Protein AF-A0A5S6QN83-F1 (afdb_monomer_lite)

Sequence (116 aa):
MTGRCYIASIKARTSLFPTRLQTLRGRAETGDQRVLCRHCGHVSGSPESLSHISQTCSFTHGLIVRRHGVIAKKLAWLAEEGGFAVTVEPTLRHEDMAYKPDLIAVKDDSLARRYD

Foldseek 3Di:
DDPVVVVVVVCLVVQVDPWQCNVCPVPDDVLRLSQADPPCCVPPVHGRGSCCLQPPPPVCVVVNVVVLVVVLVVVCVVLVVVQWDKDAQDWDDDDPDTDTDRMDTHHPPVDDDDDD

Structure (mmCIF, N/CA/C/O backbone):
data_AF-A0A5S6QN83-F1
#
_entry.id   AF-A0A5S6QN83-F1
#
loop_
_atom_site.group_PDB
_atom_site.id
_atom_site.type_symbol
_atom_site.label_atom_id
_atom_site.label_alt_id
_atom_site.label_comp_id
_atom_site.label_asym_id
_atom_site.label_entity_id
_atom_site.label_seq_id
_atom_site.pdbx_PDB_ins_code
_atom_site.Cartn_x
_atom_site.Cartn_y
_atom_site.Cartn_z
_atom_site.occupancy
_atom_site.B_iso_or_equiv
_atom_site.auth_seq_id
_atom_site.auth_comp_id
_atom_site.auth_asym_id
_atom_site.auth_atom_id
_atom_site.pdbx_PDB_model_num
ATOM 1 N N . MET A 1 1 ? 18.473 0.289 13.595 1.00 72.94 1 MET A N 1
ATOM 2 C CA . MET A 1 1 ? 18.312 0.504 12.135 1.00 72.94 1 MET A CA 1
ATOM 3 C C . MET A 1 1 ? 19.699 0.526 11.512 1.00 72.94 1 MET A C 1
ATOM 5 O O . MET A 1 1 ? 20.546 1.227 12.040 1.00 72.94 1 MET A O 1
ATOM 9 N N . THR A 1 2 ? 19.971 -0.254 10.465 1.00 95.19 2 THR A N 1
ATOM 10 C CA . THR A 1 2 ? 21.305 -0.261 9.830 1.00 95.19 2 THR A CA 1
ATOM 11 C C . THR A 1 2 ? 21.462 0.911 8.856 1.00 95.19 2 THR A C 1
ATOM 13 O O . THR A 1 2 ? 20.464 1.424 8.342 1.00 95.19 2 THR A O 1
ATOM 16 N N . GLY A 1 3 ? 22.702 1.302 8.533 1.00 96.31 3 GLY A N 1
ATOM 17 C CA . GLY A 1 3 ? 22.965 2.356 7.539 1.00 96.31 3 GLY A CA 1
ATOM 18 C C . GLY A 1 3 ? 22.365 2.044 6.161 1.00 96.31 3 GLY A C 1
ATOM 19 O O . GLY A 1 3 ? 21.803 2.917 5.502 1.00 96.31 3 GLY A O 1
ATOM 20 N N . ARG A 1 4 ? 22.362 0.764 5.764 1.00 94.31 4 ARG A N 1
ATOM 21 C CA . ARG A 1 4 ? 21.694 0.297 4.539 1.00 94.31 4 ARG A CA 1
ATOM 22 C C . ARG A 1 4 ? 20.189 0.578 4.560 1.00 94.31 4 ARG A C 1
ATOM 24 O O . ARG A 1 4 ? 19.654 1.080 3.573 1.00 94.31 4 ARG A O 1
ATOM 31 N N . CYS A 1 5 ? 19.508 0.275 5.667 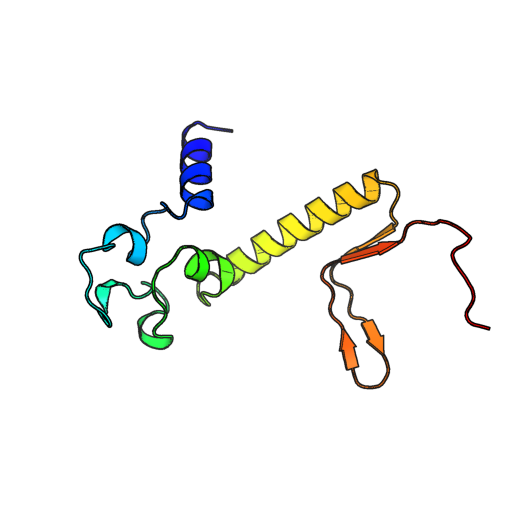1.00 94.25 5 CYS A N 1
ATOM 32 C CA . CYS A 1 5 ? 18.077 0.548 5.821 1.00 94.25 5 CYS A CA 1
ATOM 33 C C . CYS A 1 5 ? 17.777 2.052 5.811 1.00 94.25 5 CYS A C 1
ATOM 35 O O . CYS A 1 5 ? 16.779 2.464 5.221 1.00 94.25 5 CYS A O 1
ATOM 37 N N . TYR A 1 6 ? 18.647 2.868 6.410 1.00 95.56 6 TYR A N 1
ATOM 38 C CA . TYR A 1 6 ? 18.507 4.324 6.405 1.00 95.56 6 TYR A CA 1
ATOM 39 C C . TYR A 1 6 ? 18.564 4.894 4.978 1.00 95.56 6 TYR A C 1
ATOM 41 O O . TYR A 1 6 ? 17.627 5.561 4.539 1.00 95.56 6 TYR A O 1
ATOM 49 N N . ILE A 1 7 ? 19.592 4.531 4.201 1.00 96.00 7 ILE A N 1
ATOM 50 C CA . ILE A 1 7 ? 19.737 4.961 2.799 1.00 96.00 7 ILE A CA 1
ATOM 51 C C . ILE A 1 7 ? 18.559 4.471 1.946 1.00 96.00 7 ILE A C 1
ATOM 53 O O . ILE A 1 7 ? 18.012 5.231 1.145 1.00 96.00 7 ILE A O 1
ATOM 57 N N . ALA A 1 8 ? 18.143 3.212 2.113 1.00 93.94 8 ALA A N 1
ATOM 58 C CA . ALA A 1 8 ? 16.990 2.670 1.396 1.00 93.94 8 ALA A CA 1
ATOM 59 C C . ALA A 1 8 ? 15.696 3.436 1.722 1.00 93.94 8 ALA A C 1
ATOM 61 O O . ALA A 1 8 ? 14.905 3.710 0.821 1.00 93.94 8 ALA A O 1
ATOM 62 N N . SER A 1 9 ? 15.513 3.840 2.981 1.00 93.38 9 SER A N 1
ATOM 63 C CA . SER A 1 9 ? 14.356 4.629 3.414 1.00 93.38 9 SER A CA 1
ATOM 64 C C . SER A 1 9 ? 14.349 6.023 2.792 1.00 93.38 9 SER A C 1
ATOM 66 O O . SER A 1 9 ? 13.297 6.476 2.349 1.00 93.38 9 SER A O 1
ATOM 68 N N . ILE A 1 10 ? 15.508 6.687 2.701 1.00 95.69 10 ILE A N 1
ATOM 69 C CA . ILE A 1 10 ? 15.627 7.969 1.991 1.00 95.69 10 ILE A CA 1
ATOM 70 C C . ILE A 1 10 ? 15.226 7.785 0.528 1.00 95.69 10 ILE A C 1
ATOM 72 O O . ILE A 1 10 ? 14.336 8.484 0.058 1.00 95.69 10 ILE A O 1
ATOM 76 N N . LYS A 1 11 ? 15.812 6.798 -0.163 1.00 95.56 11 LYS A N 1
ATOM 77 C CA . LYS A 1 11 ? 15.498 6.508 -1.571 1.00 95.56 11 LYS A CA 1
ATOM 78 C C . LYS A 1 11 ? 14.015 6.224 -1.798 1.00 95.56 11 LYS A C 1
ATOM 80 O O . LYS A 1 11 ? 13.471 6.641 -2.813 1.00 95.56 11 LYS A O 1
ATOM 85 N N . ALA A 1 12 ? 13.362 5.522 -0.873 1.00 93.06 12 ALA A N 1
ATOM 86 C CA . ALA A 1 12 ? 11.930 5.272 -0.954 1.00 93.06 12 ALA A CA 1
ATOM 87 C C . ALA A 1 12 ? 11.117 6.571 -0.809 1.00 93.06 12 ALA A C 1
ATOM 89 O O . ALA A 1 12 ? 10.247 6.838 -1.632 1.00 93.06 12 ALA A O 1
ATOM 90 N N . ARG A 1 13 ? 11.426 7.416 0.185 1.00 94.00 13 ARG A N 1
ATOM 91 C CA . ARG A 1 13 ? 10.702 8.683 0.410 1.00 94.00 13 ARG A CA 1
ATOM 92 C C . ARG A 1 13 ? 10.872 9.679 -0.734 1.00 94.00 13 ARG A C 1
ATOM 94 O O . ARG A 1 13 ? 9.935 10.396 -1.055 1.00 94.00 13 ARG A O 1
ATOM 101 N N . THR A 1 14 ? 12.046 9.717 -1.355 1.00 94.88 14 THR A N 1
ATOM 102 C CA . THR A 1 14 ? 12.359 10.656 -2.441 1.00 94.88 14 THR A CA 1
ATOM 103 C C . THR A 1 14 ? 12.127 10.074 -3.837 1.00 94.88 14 THR A C 1
ATOM 105 O O . THR A 1 14 ? 12.491 10.700 -4.826 1.00 94.88 14 THR A O 1
ATOM 108 N N . SER A 1 15 ? 11.526 8.880 -3.947 1.00 92.69 15 SER A N 1
ATOM 109 C CA . SER A 1 15 ? 11.337 8.161 -5.220 1.00 92.69 15 SER A CA 1
ATOM 110 C C . SER A 1 15 ? 12.636 7.937 -6.018 1.00 92.69 15 SER A C 1
ATOM 112 O O . SER A 1 15 ? 12.617 7.789 -7.235 1.00 92.69 15 SER A O 1
ATOM 114 N N . LEU A 1 16 ? 13.775 7.853 -5.325 1.00 94.31 16 LEU A N 1
ATOM 115 C CA . LEU A 1 16 ? 15.103 7.587 -5.892 1.00 94.31 16 LEU A CA 1
ATOM 116 C C . LEU A 1 16 ? 15.483 6.101 -5.850 1.00 94.31 16 LEU A C 1
ATOM 118 O O . LEU A 1 16 ? 16.639 5.735 -6.085 1.00 94.31 16 LEU A O 1
ATOM 122 N N . PHE A 1 17 ? 14.541 5.222 -5.510 1.00 94.38 17 PHE A N 1
ATOM 123 C CA . PHE A 1 17 ? 14.769 3.788 -5.633 1.00 94.38 17 PHE A CA 1
ATOM 124 C C . PHE A 1 17 ? 15.023 3.450 -7.116 1.00 94.38 17 PHE A C 1
ATOM 126 O O . PHE A 1 17 ? 14.312 3.986 -7.969 1.00 94.38 17 PHE A O 1
ATOM 133 N N . PRO A 1 18 ? 16.019 2.602 -7.448 1.00 94.44 18 PRO A N 1
ATOM 134 C CA . PRO A 1 18 ? 16.456 2.349 -8.827 1.00 94.44 18 PRO A CA 1
ATOM 135 C C . PRO A 1 18 ? 15.462 1.475 -9.614 1.00 94.44 18 PRO A C 1
ATOM 137 O O . PRO A 1 18 ? 15.754 0.352 -10.017 1.00 94.44 18 PRO A O 1
ATOM 140 N N . THR A 1 19 ? 14.260 2.002 -9.802 1.00 95.94 19 THR A N 1
ATOM 141 C CA . THR A 1 19 ? 13.216 1.494 -10.695 1.00 95.94 19 THR A CA 1
ATOM 142 C C . THR A 1 19 ? 13.550 1.858 -12.141 1.00 95.94 19 THR A C 1
ATOM 144 O O . THR A 1 19 ? 14.269 2.838 -12.354 1.00 95.94 19 THR A O 1
ATOM 147 N N . ARG A 1 20 ? 13.040 1.124 -13.143 1.00 96.25 20 ARG A N 1
ATOM 148 C CA . ARG A 1 20 ? 13.322 1.446 -14.559 1.00 96.25 20 ARG A CA 1
ATOM 149 C C . ARG A 1 20 ? 12.961 2.885 -14.910 1.00 96.25 20 ARG A C 1
ATOM 151 O O . ARG A 1 20 ? 13.772 3.552 -15.549 1.00 96.25 20 ARG A O 1
ATOM 158 N N . LEU A 1 21 ? 11.814 3.382 -14.433 1.00 94.69 21 LEU A N 1
ATOM 159 C CA . LEU A 1 21 ? 11.400 4.767 -14.665 1.00 94.69 21 LEU A CA 1
ATOM 160 C C . LEU A 1 21 ? 12.425 5.767 -14.107 1.00 94.69 21 LEU A C 1
ATOM 162 O O . LEU A 1 21 ? 12.765 6.741 -14.772 1.00 94.69 21 LEU A O 1
ATOM 166 N N . GLN A 1 22 ? 12.966 5.503 -12.914 1.00 95.25 22 GLN A N 1
ATOM 167 C CA . GLN A 1 22 ? 13.972 6.368 -12.298 1.00 95.25 22 GLN A CA 1
ATOM 168 C C . GLN A 1 22 ? 15.337 6.270 -12.993 1.00 95.25 22 GLN A C 1
ATOM 170 O O . GLN A 1 22 ? 15.995 7.286 -13.204 1.00 95.25 22 GLN A O 1
ATOM 175 N N . THR A 1 23 ? 15.781 5.068 -13.365 1.00 95.50 23 THR A N 1
ATOM 176 C CA . THR A 1 23 ? 17.087 4.865 -14.018 1.00 95.50 23 THR A CA 1
ATOM 177 C C . THR A 1 23 ? 17.127 5.370 -15.458 1.00 95.50 23 THR A C 1
ATOM 179 O O . THR A 1 23 ? 18.195 5.723 -15.952 1.00 95.50 23 THR A O 1
ATOM 182 N N . LEU A 1 24 ? 15.975 5.408 -16.132 1.00 95.19 24 LEU A N 1
ATOM 183 C CA . LEU A 1 24 ? 15.828 5.892 -17.507 1.00 95.19 24 LEU A CA 1
ATOM 184 C C . LEU A 1 24 ? 15.299 7.329 -17.570 1.00 95.19 24 LEU A C 1
ATOM 186 O O . LEU A 1 24 ? 14.982 7.826 -18.651 1.00 95.19 24 LEU A O 1
ATOM 190 N N . ARG A 1 25 ? 15.209 8.016 -16.428 1.00 91.94 25 ARG A N 1
ATOM 191 C CA . ARG A 1 25 ? 14.751 9.402 -16.361 1.00 91.94 25 ARG A CA 1
ATOM 192 C C . ARG A 1 25 ? 15.607 10.286 -17.272 1.00 91.94 25 ARG A C 1
ATOM 194 O O . ARG A 1 25 ? 16.830 10.295 -17.156 1.00 91.94 25 ARG A O 1
ATOM 201 N N . GLY A 1 26 ? 14.955 11.007 -18.184 1.00 93.50 26 GLY A N 1
ATOM 202 C CA . GLY A 1 26 ? 15.621 11.855 -19.180 1.00 93.50 26 GLY A CA 1
ATOM 203 C C . GLY A 1 26 ? 16.327 11.097 -20.313 1.00 93.50 26 GLY A C 1
ATOM 204 O O . GLY A 1 26 ? 17.028 11.722 -21.097 1.00 93.50 26 GLY A O 1
ATOM 205 N N . ARG A 1 27 ? 16.175 9.767 -20.393 1.00 94.06 27 ARG A N 1
ATOM 206 C CA . ARG A 1 27 ? 16.743 8.911 -21.453 1.00 94.06 27 ARG A CA 1
ATOM 207 C C . ARG A 1 27 ? 15.689 8.102 -22.209 1.00 94.06 27 ARG A C 1
ATOM 209 O O . ARG A 1 27 ? 15.952 7.674 -23.326 1.00 94.06 27 ARG A O 1
ATOM 216 N N . ALA A 1 28 ? 14.551 7.831 -21.576 1.00 92.81 28 ALA A N 1
ATOM 217 C CA . ALA A 1 28 ? 13.415 7.173 -22.204 1.00 92.81 28 ALA A CA 1
ATOM 218 C C . ALA A 1 28 ? 12.527 8.189 -22.925 1.00 92.81 28 ALA A C 1
ATOM 220 O O . ALA A 1 28 ? 12.226 9.255 -22.383 1.00 92.81 28 ALA A O 1
ATOM 221 N N . GLU A 1 29 ? 12.081 7.817 -24.119 1.00 91.69 29 GLU A N 1
ATOM 222 C CA . GLU A 1 29 ? 11.058 8.540 -24.867 1.00 91.69 29 GLU A CA 1
ATOM 223 C C . GLU A 1 29 ? 9.653 8.167 -24.369 1.00 91.69 29 GLU A C 1
ATOM 225 O O . GLU A 1 29 ? 9.448 7.184 -23.646 1.00 91.69 29 GLU A O 1
ATOM 230 N N . THR A 1 30 ? 8.653 8.957 -24.753 1.00 85.38 30 THR A N 1
ATOM 231 C CA . THR A 1 30 ? 7.253 8.634 -24.472 1.00 85.38 30 THR A CA 1
ATOM 232 C C . THR A 1 30 ? 6.880 7.303 -25.129 1.00 85.38 30 THR A C 1
ATOM 234 O O . THR A 1 30 ? 7.078 7.116 -26.323 1.00 85.38 30 THR A O 1
ATOM 237 N N . GLY A 1 31 ? 6.328 6.371 -24.348 1.00 85.25 31 GLY A N 1
ATOM 238 C CA . GLY A 1 31 ? 5.955 5.038 -24.838 1.00 85.25 31 GLY A CA 1
ATOM 239 C C . GLY A 1 31 ? 7.096 4.013 -24.865 1.00 85.25 31 GLY A C 1
ATOM 240 O O . GLY A 1 31 ? 6.875 2.875 -25.284 1.00 85.25 31 GLY A O 1
ATOM 241 N N . ASP A 1 32 ? 8.293 4.370 -24.384 1.00 94.12 32 ASP A N 1
ATOM 242 C CA . ASP A 1 32 ? 9.433 3.456 -24.314 1.00 94.12 32 ASP A CA 1
ATOM 243 C C . ASP A 1 32 ? 9.134 2.237 -23.427 1.00 94.12 32 ASP A C 1
ATOM 245 O O . ASP A 1 32 ? 8.988 2.320 -22.206 1.00 94.12 32 ASP A O 1
ATOM 249 N N . GLN A 1 33 ? 9.109 1.058 -24.042 1.00 94.81 33 GLN A N 1
ATOM 250 C CA . GLN A 1 33 ? 8.790 -0.198 -23.368 1.00 94.81 33 GLN A CA 1
ATOM 251 C C . GLN A 1 33 ? 9.807 -0.562 -22.271 1.00 94.81 33 GLN A C 1
ATOM 253 O O . GLN A 1 33 ? 9.492 -1.314 -21.346 1.00 94.81 33 GLN A O 1
ATOM 258 N N . ARG A 1 34 ? 11.025 -0.004 -22.311 1.00 95.06 34 ARG A N 1
ATOM 259 C CA . ARG A 1 34 ? 12.056 -0.229 -21.287 1.00 95.06 34 ARG A CA 1
ATOM 260 C C . ARG A 1 34 ? 11.677 0.359 -19.932 1.00 95.06 34 ARG A C 1
ATOM 262 O O . ARG A 1 34 ? 12.235 -0.082 -18.928 1.00 95.06 34 ARG A O 1
ATOM 269 N N . VAL A 1 35 ? 10.741 1.314 -19.872 1.00 96.38 35 VAL A N 1
ATOM 270 C CA . VAL A 1 35 ? 10.254 1.853 -18.592 1.00 96.38 35 VAL A CA 1
ATOM 271 C C . VAL A 1 35 ? 9.212 0.961 -17.928 1.00 96.38 35 VAL A C 1
ATOM 273 O O . VAL A 1 35 ? 8.907 1.185 -16.761 1.00 96.38 35 VAL A O 1
ATOM 276 N N . LEU A 1 36 ? 8.678 -0.048 -18.621 1.00 97.12 36 LEU A N 1
ATOM 277 C CA . LEU A 1 36 ? 7.603 -0.896 -18.111 1.00 97.12 36 LEU A CA 1
ATOM 278 C C . LEU A 1 36 ? 8.039 -1.785 -16.944 1.00 97.12 36 LEU A C 1
ATOM 280 O O . LEU A 1 36 ? 9.197 -2.212 -16.849 1.00 97.12 36 LEU A O 1
ATOM 284 N N . CYS A 1 37 ? 7.079 -2.086 -16.065 1.00 97.00 37 CYS A N 1
ATOM 285 C CA . CYS A 1 37 ? 7.248 -3.004 -14.945 1.00 97.00 37 CYS A CA 1
ATOM 2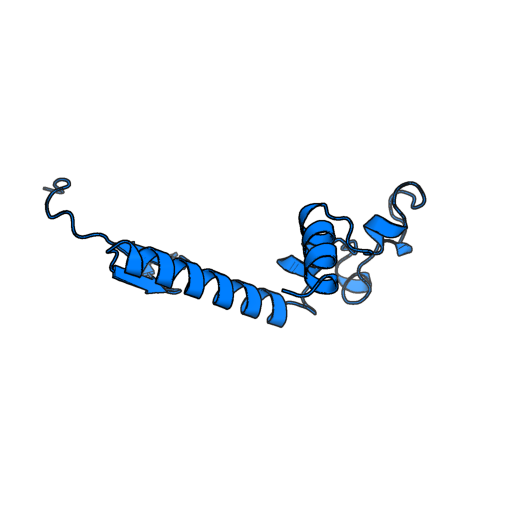86 C C . CYS A 1 37 ? 7.772 -4.359 -15.421 1.00 97.00 37 CYS A C 1
ATOM 288 O O . CYS A 1 37 ? 7.173 -4.984 -16.294 1.00 97.00 37 CYS A O 1
ATOM 290 N N . ARG A 1 38 ? 8.857 -4.849 -14.806 1.00 95.31 38 ARG A N 1
ATOM 291 C CA . ARG A 1 38 ? 9.460 -6.152 -15.146 1.00 95.31 38 ARG A CA 1
ATOM 292 C C . ARG A 1 38 ? 8.500 -7.331 -15.036 1.00 95.31 38 ARG A C 1
ATOM 294 O O . ARG A 1 38 ? 8.716 -8.332 -15.702 1.00 95.31 38 ARG A O 1
ATOM 301 N N . HIS A 1 39 ? 7.497 -7.228 -14.167 1.00 94.94 39 HIS A N 1
ATOM 302 C CA . HIS A 1 39 ? 6.594 -8.335 -13.870 1.00 94.94 39 HIS A CA 1
ATOM 303 C C . HIS A 1 39 ? 5.271 -8.219 -14.622 1.00 94.94 39 HIS A C 1
ATOM 305 O O . HIS A 1 39 ? 4.922 -9.110 -15.386 1.00 94.94 39 HIS A O 1
ATOM 311 N N . CYS A 1 40 ? 4.542 -7.113 -14.442 1.00 96.06 40 CYS A N 1
ATOM 312 C CA . CYS A 1 40 ? 3.225 -6.958 -15.064 1.00 96.06 40 CYS A CA 1
ATOM 313 C C . CYS A 1 40 ? 3.221 -6.083 -16.317 1.00 96.06 40 CYS A C 1
ATOM 315 O O . CYS A 1 40 ? 2.195 -6.032 -16.982 1.00 96.06 40 CYS A O 1
ATOM 317 N N . GLY A 1 41 ? 4.318 -5.394 -16.645 1.00 95.94 41 GLY A N 1
ATOM 318 C CA . GLY A 1 41 ? 4.319 -4.312 -17.633 1.00 95.94 41 GLY A CA 1
ATOM 319 C C . GLY A 1 41 ? 3.862 -4.742 -19.025 1.00 95.94 41 GLY A C 1
ATOM 320 O O . GLY A 1 41 ? 3.161 -3.986 -19.685 1.00 95.94 41 GLY A O 1
ATOM 321 N N . HIS A 1 42 ? 4.168 -5.976 -19.431 1.00 92.56 42 HIS A N 1
ATOM 322 C CA . HIS A 1 42 ? 3.708 -6.541 -20.705 1.00 92.56 42 HIS A CA 1
ATOM 323 C C . HIS A 1 42 ? 2.187 -6.739 -20.789 1.00 92.56 42 HIS A C 1
ATOM 325 O O . HIS A 1 42 ? 1.645 -6.773 -21.886 1.00 92.56 42 HIS A O 1
ATOM 331 N N . VAL A 1 43 ? 1.506 -6.871 -19.648 1.00 93.81 43 VAL A N 1
ATOM 332 C CA . VAL A 1 43 ? 0.052 -7.083 -19.570 1.00 93.81 43 VAL A CA 1
ATOM 333 C C . VAL A 1 43 ? -0.672 -5.791 -19.193 1.00 93.81 43 VAL A C 1
ATOM 335 O O . VAL A 1 43 ? -1.709 -5.471 -19.756 1.00 93.81 43 VAL A O 1
ATOM 338 N N . SER A 1 44 ? -0.134 -5.040 -18.231 1.00 94.06 44 SER A N 1
ATOM 339 C CA . SER A 1 44 ? -0.785 -3.860 -17.655 1.00 94.06 44 SER A CA 1
ATOM 340 C C . SER A 1 44 ? -0.419 -2.545 -18.338 1.00 94.06 44 SER A C 1
ATOM 342 O O . SER A 1 44 ? -1.018 -1.520 -18.021 1.00 94.06 44 SER A O 1
ATOM 344 N N . GLY A 1 45 ? 0.634 -2.523 -19.163 1.00 94.69 45 GLY A N 1
ATOM 345 C CA . GLY A 1 45 ? 1.223 -1.288 -19.689 1.00 94.69 45 GLY A CA 1
ATOM 346 C C . GLY A 1 45 ? 1.793 -0.355 -18.611 1.00 94.69 45 GLY A C 1
ATOM 347 O O . GLY A 1 45 ? 2.163 0.779 -18.906 1.00 94.69 45 GLY A O 1
ATOM 348 N N . SER A 1 46 ? 1.866 -0.794 -17.349 1.00 96.00 46 SER A N 1
ATOM 349 C CA . SER A 1 46 ? 2.276 0.069 -16.241 1.00 96.00 46 SER A CA 1
ATOM 350 C C . SER A 1 46 ? 3.797 0.271 -16.209 1.00 96.00 46 SER A C 1
ATOM 352 O O . SER A 1 46 ? 4.548 -0.712 -16.294 1.00 96.00 46 SER A O 1
ATOM 354 N N . PRO A 1 47 ? 4.288 1.511 -16.016 1.00 95.81 47 PRO A N 1
ATOM 355 C CA . PRO A 1 47 ? 5.707 1.772 -15.819 1.00 95.81 47 PRO A CA 1
ATOM 356 C C . PRO A 1 47 ? 6.206 1.180 -14.493 1.00 95.81 47 PRO A C 1
ATOM 358 O O . PRO A 1 47 ? 5.494 1.137 -13.489 1.00 95.81 47 PRO A O 1
ATOM 361 N N . GLU A 1 48 ? 7.468 0.760 -14.460 1.00 96.94 48 GLU A N 1
ATOM 362 C CA . GLU A 1 48 ? 8.164 0.396 -13.232 1.00 96.94 48 GLU A CA 1
ATOM 363 C C . GLU A 1 48 ? 8.488 1.666 -12.445 1.00 96.94 48 GLU A C 1
ATOM 365 O O . GLU A 1 48 ? 9.573 2.236 -12.564 1.00 96.94 48 GLU A O 1
ATOM 370 N N . SER A 1 49 ? 7.533 2.119 -11.644 1.00 96.06 49 SER A N 1
ATOM 371 C CA . SER A 1 49 ? 7.7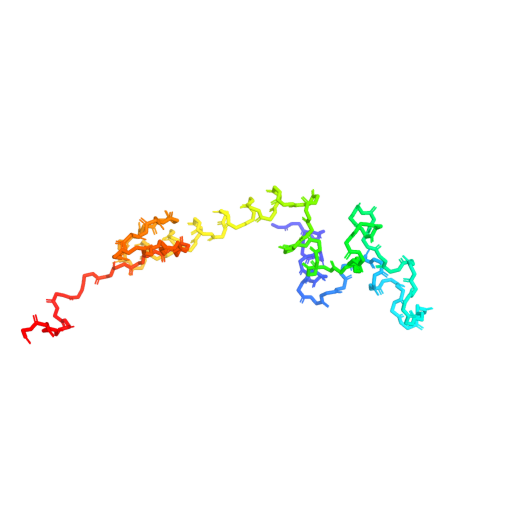17 3.181 -10.662 1.00 96.06 49 SER A CA 1
ATOM 372 C C . SER A 1 49 ? 7.627 2.620 -9.244 1.00 96.06 49 SER A C 1
ATOM 374 O O . SER A 1 49 ? 7.096 1.530 -9.007 1.00 96.06 49 SER A O 1
ATOM 376 N N . LEU A 1 50 ? 8.125 3.383 -8.267 1.00 95.50 50 LEU A N 1
ATOM 377 C CA . LEU A 1 50 ? 7.997 3.000 -6.862 1.00 95.50 50 LEU A CA 1
ATOM 378 C C . LEU A 1 50 ? 6.524 2.954 -6.424 1.00 95.50 50 LEU A C 1
ATOM 380 O O . LEU A 1 50 ? 6.145 2.055 -5.674 1.00 95.50 50 LEU A O 1
ATOM 384 N N . SER A 1 51 ? 5.689 3.882 -6.905 1.00 95.12 51 SER A N 1
ATOM 385 C CA . SER A 1 51 ? 4.248 3.872 -6.630 1.00 95.12 51 SER A CA 1
ATOM 386 C C . SER A 1 51 ? 3.597 2.613 -7.191 1.00 95.12 51 SER A C 1
ATOM 388 O O . SER A 1 51 ? 2.931 1.903 -6.449 1.00 95.12 51 SER A O 1
ATOM 390 N N . HIS A 1 52 ? 3.883 2.255 -8.441 1.00 96.44 52 HIS A N 1
ATOM 391 C CA . HIS A 1 52 ? 3.353 1.043 -9.050 1.00 96.44 52 HIS A CA 1
ATOM 392 C C . HIS A 1 52 ? 3.754 -0.219 -8.270 1.00 96.44 52 HIS A C 1
ATOM 394 O O . HIS A 1 52 ? 2.890 -0.961 -7.802 1.00 96.44 52 HIS A O 1
ATOM 400 N N . ILE A 1 53 ? 5.059 -0.437 -8.059 1.00 95.50 53 ILE A N 1
ATOM 401 C CA . ILE A 1 53 ? 5.570 -1.632 -7.364 1.00 95.50 53 ILE A CA 1
ATOM 402 C C . ILE A 1 53 ? 5.012 -1.732 -5.942 1.00 95.50 53 ILE A C 1
ATOM 404 O O . ILE A 1 53 ? 4.762 -2.829 -5.448 1.00 95.50 53 ILE A O 1
ATOM 408 N N . SER A 1 54 ? 4.846 -0.601 -5.260 1.00 93.94 54 SER A N 1
ATOM 409 C CA . SER A 1 54 ? 4.476 -0.590 -3.849 1.00 93.94 54 SER A CA 1
ATOM 410 C C . SER A 1 54 ? 2.985 -0.377 -3.592 1.00 93.94 54 SER A C 1
ATOM 412 O O . SER A 1 54 ? 2.597 -0.416 -2.430 1.00 93.94 54 SER A O 1
ATOM 414 N N . GLN A 1 55 ? 2.147 -0.133 -4.600 1.00 92.94 55 GLN A N 1
ATOM 415 C CA . GLN A 1 55 ? 0.720 0.155 -4.389 1.00 92.94 55 GLN A CA 1
ATOM 416 C C . GLN A 1 55 ? -0.214 -0.659 -5.282 1.00 92.94 55 GLN A C 1
ATOM 418 O O . GLN A 1 55 ? -1.279 -1.035 -4.808 1.00 92.94 55 GLN A O 1
ATOM 423 N N . THR A 1 56 ? 0.151 -0.939 -6.538 1.00 95.50 56 THR A N 1
ATOM 424 C CA . THR A 1 56 ? -0.816 -1.461 -7.526 1.00 95.50 56 THR A CA 1
ATOM 425 C C . THR A 1 56 ? -0.345 -2.675 -8.319 1.00 95.50 56 THR A C 1
ATOM 427 O O . THR A 1 56 ? -1.153 -3.313 -8.990 1.00 95.50 56 THR A O 1
ATOM 430 N N . CYS A 1 57 ? 0.940 -3.030 -8.271 1.00 96.75 57 CYS A N 1
ATOM 431 C CA . CYS A 1 57 ? 1.444 -4.182 -9.010 1.00 96.75 57 CYS A CA 1
ATOM 432 C C . CYS A 1 57 ? 0.847 -5.491 -8.472 1.00 96.75 57 CYS A C 1
ATOM 434 O O . CYS A 1 57 ? 1.038 -5.857 -7.311 1.00 96.75 57 CYS A O 1
ATOM 436 N N . SER A 1 58 ? 0.174 -6.239 -9.347 1.00 94.25 58 SER A N 1
ATOM 437 C CA . SER A 1 58 ? -0.458 -7.522 -9.013 1.00 94.25 58 SER A CA 1
ATOM 438 C C . SER A 1 58 ? 0.542 -8.556 -8.487 1.00 94.25 58 SER A C 1
ATOM 440 O O . SER A 1 58 ? 0.233 -9.312 -7.571 1.00 94.25 58 SER A O 1
ATOM 442 N N . PHE A 1 59 ? 1.777 -8.543 -8.993 1.00 95.81 59 PHE A N 1
ATOM 443 C CA . PHE A 1 59 ? 2.833 -9.471 -8.574 1.00 95.81 59 PHE A CA 1
ATOM 444 C C . PHE A 1 59 ? 3.401 -9.161 -7.185 1.00 95.81 59 PHE A C 1
ATOM 446 O O . PHE A 1 59 ? 3.979 -10.039 -6.550 1.00 95.81 59 PHE A O 1
ATOM 453 N N . THR A 1 60 ? 3.237 -7.933 -6.687 1.00 95.31 60 THR A N 1
ATOM 454 C CA . THR A 1 60 ? 3.628 -7.553 -5.322 1.00 95.31 60 THR A CA 1
ATOM 455 C C . THR A 1 60 ? 2.423 -7.3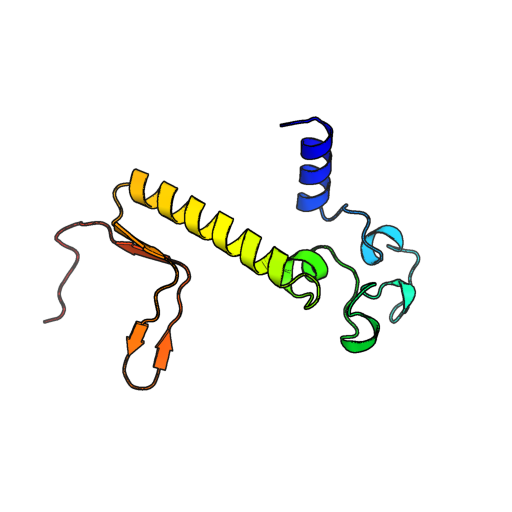82 -4.402 1.00 95.31 60 THR A C 1
ATOM 457 O O . THR A 1 60 ? 2.597 -6.956 -3.260 1.00 95.31 60 THR A O 1
ATOM 460 N N . HIS A 1 61 ? 1.219 -7.770 -4.836 1.00 95.31 61 HIS A N 1
ATOM 461 C CA . HIS A 1 61 ? -0.018 -7.615 -4.069 1.00 95.31 61 HIS A CA 1
ATOM 462 C C . HIS A 1 61 ? 0.092 -8.183 -2.647 1.00 95.31 61 HIS A C 1
ATOM 464 O O . HIS A 1 61 ? -0.246 -7.503 -1.683 1.00 95.31 61 HIS A O 1
ATOM 470 N N . GLY A 1 62 ? 0.674 -9.376 -2.479 1.00 96.69 62 GLY A N 1
ATOM 471 C CA . GLY A 1 62 ? 0.893 -9.952 -1.146 1.00 96.69 62 GLY A CA 1
ATOM 472 C C . GLY A 1 62 ? 1.774 -9.083 -0.234 1.00 96.69 62 GLY A C 1
ATOM 473 O O . GLY A 1 62 ? 1.520 -8.982 0.965 1.00 96.69 62 GLY A O 1
ATOM 474 N N . LEU A 1 63 ? 2.781 -8.395 -0.786 1.00 95.62 63 LEU A N 1
ATOM 475 C CA . LEU A 1 63 ? 3.619 -7.451 -0.037 1.00 95.62 63 LEU A CA 1
ATOM 476 C C . LEU A 1 63 ? 2.874 -6.149 0.276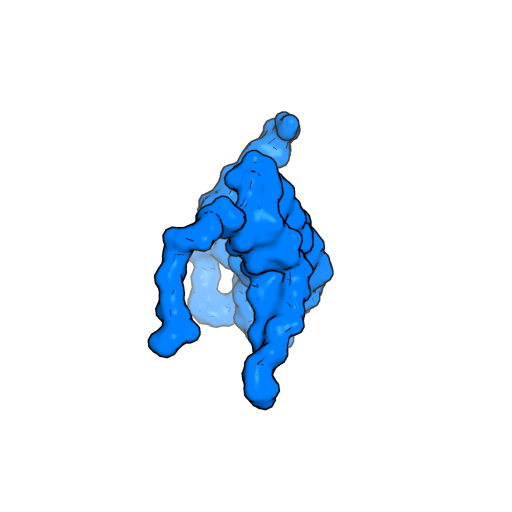 1.00 95.62 63 LEU A C 1
ATOM 478 O O . LEU A 1 63 ? 3.073 -5.579 1.349 1.00 95.62 63 LEU A O 1
ATOM 482 N N . ILE A 1 64 ? 2.013 -5.695 -0.637 1.00 95.75 64 ILE A N 1
ATOM 483 C CA . ILE A 1 64 ? 1.149 -4.525 -0.448 1.00 95.75 64 ILE A CA 1
ATOM 484 C C . ILE A 1 64 ? 0.187 -4.782 0.717 1.00 95.75 64 ILE A C 1
ATOM 486 O O . ILE A 1 64 ? 0.166 -3.990 1.659 1.00 95.75 64 ILE A O 1
ATOM 490 N N . VAL A 1 65 ? -0.506 -5.926 0.712 1.00 95.38 65 VAL A N 1
ATOM 491 C CA . VAL A 1 65 ? -1.398 -6.366 1.799 1.00 95.38 65 VAL A CA 1
ATOM 492 C C . VAL A 1 65 ? -0.630 -6.513 3.111 1.00 95.38 65 VAL A C 1
ATOM 494 O O . VAL A 1 65 ? -1.062 -6.018 4.147 1.00 95.38 65 VAL A O 1
ATOM 497 N N . ARG A 1 66 ? 0.565 -7.118 3.086 1.00 95.81 66 ARG A N 1
ATOM 498 C CA . ARG A 1 66 ? 1.395 -7.243 4.293 1.00 95.81 66 ARG A CA 1
ATOM 499 C C . ARG A 1 66 ? 1.774 -5.881 4.874 1.00 95.81 66 ARG A C 1
ATOM 501 O O . ARG A 1 66 ? 1.708 -5.701 6.087 1.00 95.81 66 ARG A O 1
ATOM 508 N N . ARG A 1 67 ? 2.178 -4.926 4.029 1.00 95.06 67 ARG A N 1
ATOM 509 C CA . ARG A 1 67 ? 2.493 -3.558 4.465 1.00 95.06 67 ARG A CA 1
ATOM 510 C C . ARG A 1 67 ? 1.254 -2.878 5.039 1.00 95.06 67 ARG A C 1
ATOM 512 O O . ARG A 1 67 ? 1.364 -2.267 6.096 1.00 95.06 67 ARG A O 1
ATOM 519 N N . HIS A 1 68 ? 0.116 -2.994 4.357 1.00 94.75 68 HIS A N 1
ATOM 520 C CA . HIS A 1 68 ? -1.167 -2.479 4.824 1.00 94.75 68 HIS A CA 1
ATOM 521 C C . HIS A 1 68 ? -1.482 -3.000 6.231 1.00 94.75 68 HIS A C 1
ATOM 523 O O . HIS A 1 68 ? -1.582 -2.197 7.152 1.00 94.75 68 HIS A O 1
ATOM 529 N N . GLY A 1 69 ? -1.474 -4.321 6.436 1.00 95.06 69 GLY A N 1
ATOM 530 C CA . GLY A 1 69 ? -1.762 -4.918 7.742 1.00 95.06 69 GLY A CA 1
ATOM 531 C C . GLY A 1 69 ? -0.777 -4.504 8.843 1.00 95.06 69 GLY A C 1
ATOM 532 O O . GLY A 1 69 ? -1.175 -4.325 9.991 1.00 95.06 69 GLY A O 1
ATOM 533 N N . VAL A 1 70 ? 0.510 -4.302 8.525 1.00 95.69 70 VAL A N 1
ATOM 534 C CA . VAL A 1 70 ? 1.491 -3.771 9.495 1.00 95.69 70 VAL A CA 1
ATOM 535 C C . VAL A 1 70 ? 1.170 -2.326 9.883 1.00 95.69 70 VAL A C 1
ATOM 537 O O . VAL A 1 70 ? 1.247 -1.983 11.063 1.00 95.69 70 VAL A O 1
ATOM 540 N N . ILE A 1 71 ? 0.815 -1.479 8.914 1.00 95.00 71 ILE A N 1
ATOM 541 C CA . ILE A 1 71 ? 0.462 -0.076 9.163 1.00 95.00 71 ILE A CA 1
ATOM 542 C C . ILE A 1 71 ? -0.852 0.011 9.944 1.00 95.00 71 ILE A C 1
ATOM 544 O O . ILE A 1 71 ? -0.880 0.691 10.966 1.00 95.00 71 ILE A O 1
ATOM 548 N N . ALA A 1 72 ? -1.893 -0.711 9.523 1.00 96.12 72 ALA A N 1
ATOM 549 C CA . ALA A 1 72 ? -3.193 -0.741 10.190 1.00 96.12 72 ALA A CA 1
ATOM 550 C C . ALA A 1 72 ? -3.053 -1.157 11.661 1.00 96.12 72 ALA A C 1
ATOM 552 O O . ALA A 1 72 ? -3.498 -0.433 12.548 1.00 96.12 72 ALA A O 1
ATOM 553 N N . LYS A 1 73 ? -2.314 -2.240 11.945 1.00 96.25 73 LYS A N 1
ATOM 554 C CA . LYS A 1 73 ? -2.021 -2.675 13.323 1.00 96.25 73 LYS A CA 1
ATOM 555 C C . LYS A 1 73 ? -1.245 -1.636 14.126 1.00 96.25 73 LYS A C 1
ATOM 557 O O . LYS A 1 73 ? -1.519 -1.445 15.306 1.00 96.25 73 LYS A O 1
ATOM 562 N N . LYS A 1 74 ? -0.265 -0.961 13.513 1.00 97.44 74 LYS A N 1
ATOM 563 C CA . LYS A 1 74 ? 0.516 0.070 14.209 1.00 97.44 74 LYS A CA 1
ATOM 564 C C . LYS A 1 74 ? -0.338 1.288 14.557 1.00 97.44 74 LYS A C 1
ATOM 566 O O . LYS A 1 74 ? -0.171 1.837 15.641 1.00 97.44 74 LYS A O 1
ATOM 571 N N . LEU A 1 75 ? -1.212 1.707 13.644 1.00 97.81 75 LEU A N 1
ATOM 572 C CA . LEU A 1 75 ? -2.144 2.809 13.864 1.00 97.81 75 LEU A CA 1
ATOM 573 C C . LEU A 1 75 ? -3.196 2.449 14.915 1.00 97.81 75 LEU A C 1
ATOM 575 O O . LEU A 1 75 ? -3.449 3.269 15.789 1.00 97.81 75 LEU A O 1
ATOM 579 N N . ALA A 1 76 ? -3.734 1.226 14.880 1.00 97.56 76 ALA A N 1
ATOM 580 C CA . ALA A 1 76 ? -4.650 0.726 15.901 1.00 97.56 76 ALA A CA 1
ATOM 581 C C . ALA A 1 76 ? -4.010 0.773 17.293 1.00 97.56 76 ALA A C 1
ATOM 583 O O . ALA A 1 76 ? -4.548 1.419 18.181 1.00 97.56 76 ALA A O 1
ATOM 584 N N . TRP A 1 77 ? -2.800 0.222 17.435 1.00 97.81 77 TRP A N 1
ATOM 585 C CA . TRP A 1 77 ? -2.055 0.263 18.696 1.00 97.81 77 TRP A CA 1
ATOM 586 C C . TRP A 1 77 ? -1.809 1.697 19.193 1.00 97.81 77 TRP A C 1
ATOM 588 O O . TRP A 1 77 ? -1.999 1.991 20.366 1.00 97.81 77 TRP A O 1
ATOM 598 N N . LEU A 1 78 ? -1.413 2.620 18.305 1.00 97.62 78 LEU A N 1
ATOM 599 C CA . LEU A 1 78 ? -1.219 4.030 18.677 1.00 97.62 78 LEU A CA 1
ATOM 600 C C . LEU A 1 78 ? -2.521 4.704 19.135 1.00 97.62 78 LEU A C 1
ATOM 602 O O . LEU A 1 78 ? -2.485 5.561 20.014 1.00 97.62 78 LEU A O 1
ATOM 606 N N . ALA A 1 79 ? -3.652 4.356 18.522 1.00 96.25 79 ALA A N 1
ATOM 607 C CA . ALA A 1 79 ? -4.955 4.886 18.900 1.00 96.25 79 ALA A CA 1
ATOM 608 C C . ALA A 1 79 ? -5.444 4.290 20.231 1.00 96.25 79 ALA A C 1
ATOM 610 O O . ALA A 1 79 ? -5.942 5.035 21.071 1.00 96.25 79 ALA A O 1
ATOM 611 N N . GLU A 1 80 ? -5.224 2.999 20.476 1.00 96.12 80 GLU A N 1
ATOM 612 C CA . GLU A 1 80 ? -5.510 2.349 21.763 1.00 96.12 80 GLU A CA 1
ATOM 613 C C . GLU A 1 80 ? -4.717 2.989 22.911 1.00 96.12 80 GLU A C 1
ATOM 615 O O . GLU A 1 80 ? -5.303 3.378 23.920 1.00 96.12 80 GLU A O 1
ATOM 620 N N . GLU A 1 81 ? -3.415 3.232 22.721 1.00 97.06 81 GLU A N 1
ATOM 621 C CA . GLU A 1 81 ? -2.583 3.993 23.672 1.00 97.06 81 GLU A CA 1
ATOM 622 C C . GLU A 1 81 ? -3.101 5.431 23.887 1.00 97.06 81 GLU A C 1
ATOM 624 O O . GLU A 1 81 ? -2.904 6.028 24.944 1.00 97.06 81 GLU A O 1
ATOM 629 N N . GLY A 1 82 ? -3.795 5.997 22.894 1.00 94.38 82 GLY A N 1
ATOM 630 C CA . GLY A 1 82 ? -4.468 7.297 22.968 1.00 94.38 82 GLY A CA 1
ATOM 631 C C . GLY A 1 82 ? -5.839 7.282 23.665 1.00 94.38 82 GLY A C 1
ATOM 632 O O . GLY A 1 82 ? -6.511 8.325 23.711 1.00 94.38 82 GLY A O 1
ATOM 633 N N . GLY A 1 83 ? -6.263 6.125 24.184 1.00 94.38 83 GLY A N 1
ATOM 634 C CA . GLY A 1 83 ? -7.536 5.920 24.875 1.00 94.38 83 GLY A CA 1
ATOM 635 C C . GLY A 1 83 ? -8.732 5.693 23.949 1.00 94.38 83 GLY A C 1
ATOM 636 O O . GLY A 1 83 ? -9.859 5.974 24.349 1.00 94.38 83 GLY A O 1
ATOM 637 N N . PHE A 1 84 ? -8.508 5.249 22.711 1.00 95.94 84 PHE A N 1
ATOM 638 C CA . PHE A 1 84 ? -9.580 4.862 21.792 1.00 95.94 84 PHE A CA 1
ATOM 639 C C . PHE A 1 84 ? -9.829 3.349 21.859 1.00 95.94 84 PHE A C 1
ATOM 641 O O . PHE A 1 84 ? -8.890 2.561 21.897 1.00 95.94 84 PHE A O 1
ATOM 648 N N . ALA A 1 85 ? -11.086 2.925 21.769 1.00 95.12 85 ALA A N 1
ATOM 649 C CA . ALA A 1 85 ? -11.438 1.567 21.378 1.00 95.12 85 ALA A CA 1
ATOM 650 C C . ALA A 1 85 ? -11.359 1.454 19.847 1.00 95.12 85 ALA A C 1
ATOM 652 O O . ALA A 1 85 ? -11.987 2.244 19.136 1.00 95.12 85 ALA A O 1
ATOM 653 N N . VAL A 1 86 ? -10.588 0.497 19.321 1.00 96.50 86 VAL A N 1
ATOM 654 C CA . VAL A 1 86 ? -10.339 0.373 17.877 1.00 96.50 86 VAL A CA 1
ATOM 655 C C . VAL A 1 86 ? -10.843 -0.961 17.331 1.00 96.50 86 VAL A C 1
ATOM 657 O O . VAL A 1 86 ? -10.569 -2.020 17.883 1.00 96.50 86 VAL A O 1
ATOM 660 N N . THR A 1 87 ? -11.548 -0.919 16.200 1.00 95.94 87 THR A N 1
ATOM 661 C CA . THR A 1 87 ? -11.882 -2.100 15.389 1.00 95.94 87 THR A CA 1
ATOM 662 C C . THR A 1 87 ? -11.108 -2.051 14.074 1.00 95.94 87 THR A C 1
ATOM 664 O O . THR A 1 87 ? -11.149 -1.041 13.370 1.00 95.94 87 THR A O 1
ATOM 667 N N . VAL A 1 88 ? -10.405 -3.137 13.740 1.00 95.31 88 VAL A N 1
ATOM 668 C CA . VAL A 1 88 ? -9.543 -3.240 12.550 1.00 95.31 88 VAL A CA 1
ATOM 669 C C . VAL A 1 88 ? -10.259 -3.974 11.419 1.00 95.31 88 VAL A C 1
ATOM 671 O O . VAL A 1 88 ? -10.836 -5.033 11.649 1.00 95.31 88 VAL A O 1
ATOM 674 N N . GLU A 1 89 ? -10.208 -3.402 10.215 1.00 93.06 89 GLU A N 1
ATOM 675 C CA . GLU A 1 89 ? -10.816 -3.915 8.977 1.00 93.06 89 GLU A CA 1
ATOM 676 C C . GLU A 1 89 ? -12.291 -4.383 9.124 1.00 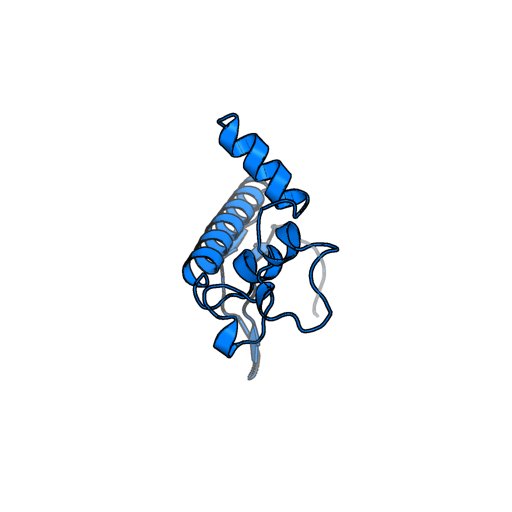93.06 89 GLU A C 1
ATOM 678 O O . GLU A 1 89 ? -12.651 -5.454 8.615 1.00 93.06 89 GLU A O 1
ATOM 683 N N . PRO A 1 90 ? -13.190 -3.641 9.816 1.00 94.81 90 PRO A N 1
ATOM 684 C CA . PRO A 1 90 ? -14.573 -4.078 9.952 1.00 94.81 90 PRO A CA 1
ATOM 685 C C . PRO A 1 90 ? -15.318 -4.005 8.617 1.00 94.81 90 PRO A C 1
ATOM 687 O O . PRO A 1 90 ? -15.073 -3.151 7.768 1.00 94.81 90 PRO A O 1
ATOM 690 N N . THR A 1 91 ? -16.306 -4.882 8.457 1.00 95.94 91 THR A N 1
ATOM 691 C CA . THR A 1 91 ? -17.313 -4.751 7.400 1.00 95.94 91 THR A CA 1
ATOM 692 C C . THR A 1 91 ? -18.598 -4.233 8.025 1.00 95.94 91 THR A C 1
ATOM 694 O O . THR A 1 91 ? -19.279 -4.965 8.741 1.00 95.94 91 THR A O 1
ATOM 697 N N . LEU A 1 92 ? -18.933 -2.978 7.744 1.00 94.38 92 LEU A N 1
ATOM 698 C CA . LEU A 1 92 ? -20.197 -2.377 8.146 1.00 94.38 92 LEU A CA 1
ATOM 699 C C . LEU A 1 92 ? -21.225 -2.596 7.042 1.00 94.38 92 LEU A C 1
ATOM 701 O O . LEU A 1 92 ? -20.932 -2.381 5.866 1.00 94.38 92 LEU A O 1
ATOM 705 N N . ARG A 1 93 ? -22.433 -3.005 7.417 1.00 95.69 93 ARG A N 1
ATOM 706 C CA . ARG A 1 93 ? -23.566 -3.091 6.496 1.00 95.69 93 ARG A CA 1
ATOM 707 C C . ARG A 1 93 ? -24.593 -2.047 6.886 1.00 95.69 93 ARG A C 1
ATOM 709 O O . ARG A 1 93 ? -24.967 -1.972 8.054 1.00 95.69 93 ARG A O 1
ATOM 716 N N . HIS A 1 94 ? -25.022 -1.259 5.915 1.00 93.19 94 HIS A N 1
ATOM 717 C CA . HIS A 1 94 ? -26.105 -0.303 6.075 1.00 93.19 94 HIS A CA 1
ATOM 718 C C . HIS A 1 94 ? -26.937 -0.329 4.799 1.00 93.19 94 HIS A C 1
ATOM 720 O O . HIS A 1 94 ? -26.385 -0.161 3.710 1.00 93.19 94 HIS A O 1
ATOM 726 N N . GLU A 1 95 ? -28.232 -0.610 4.952 1.00 93.38 95 GLU A N 1
ATOM 727 C CA . GLU A 1 95 ? -29.126 -0.932 3.834 1.00 93.38 95 GLU A CA 1
ATOM 728 C C . GLU A 1 95 ? -28.508 -2.036 2.949 1.00 93.38 95 GLU A C 1
ATOM 730 O O . GLU A 1 95 ? -28.028 -3.049 3.467 1.00 93.38 95 GLU A O 1
ATOM 735 N N . ASP A 1 96 ? -28.462 -1.824 1.633 1.00 94.38 96 ASP A N 1
ATOM 736 C CA . ASP A 1 96 ? -27.880 -2.747 0.654 1.00 94.38 96 ASP A CA 1
ATOM 737 C C . ASP A 1 96 ? -26.382 -2.491 0.386 1.00 94.38 96 ASP A C 1
ATOM 739 O O . ASP A 1 96 ? -25.794 -3.063 -0.536 1.00 94.38 96 ASP A O 1
ATOM 743 N N . MET A 1 97 ? -25.730 -1.637 1.185 1.00 95.00 97 MET A N 1
ATOM 744 C CA . MET A 1 97 ? -24.330 -1.252 0.998 1.00 95.00 97 MET A CA 1
ATOM 745 C C . MET A 1 97 ? -23.400 -1.846 2.063 1.00 95.00 97 MET A C 1
ATOM 747 O O . MET A 1 97 ? -23.716 -1.923 3.253 1.00 95.00 97 MET A O 1
ATOM 751 N N . ALA A 1 98 ? -22.199 -2.240 1.625 1.00 95.56 98 ALA A N 1
ATOM 752 C CA . ALA A 1 98 ? -21.113 -2.678 2.496 1.00 95.56 98 ALA A CA 1
ATOM 753 C C . ALA A 1 98 ? -19.983 -1.642 2.505 1.00 95.56 98 ALA A C 1
ATOM 755 O O . ALA A 1 98 ? -19.360 -1.380 1.475 1.00 95.56 98 ALA A O 1
ATOM 756 N N . TYR A 1 99 ? -19.676 -1.109 3.684 1.00 95.31 99 TYR A N 1
ATOM 757 C CA . TYR A 1 99 ? -18.559 -0.201 3.915 1.00 95.31 99 TYR A CA 1
ATOM 758 C C . TYR A 1 99 ? -17.419 -0.967 4.580 1.00 95.31 99 TYR A C 1
ATOM 760 O O . TYR A 1 99 ? -17.624 -1.693 5.555 1.00 95.31 99 TYR A O 1
ATOM 768 N N . LYS A 1 100 ? -16.210 -0.809 4.045 1.00 94.50 100 LYS A N 1
ATOM 769 C CA . LYS A 1 100 ? -15.001 -1.486 4.526 1.00 94.50 100 LYS A CA 1
ATOM 770 C C . LYS A 1 100 ? -13.936 -0.454 4.898 1.00 94.50 100 LYS A C 1
ATOM 772 O O . LYS A 1 100 ? -13.020 -0.239 4.107 1.00 94.50 100 LYS A O 1
ATOM 777 N N . PRO A 1 101 ? -14.093 0.265 6.023 1.00 94.88 101 PRO A N 1
ATOM 778 C CA . PRO A 1 101 ? -13.018 1.106 6.528 1.00 94.88 101 PRO A CA 1
ATOM 779 C C . PRO A 1 101 ? -11.856 0.237 7.027 1.00 94.88 101 PRO A C 1
ATOM 781 O O . PRO A 1 101 ? -12.059 -0.878 7.502 1.00 94.88 101 PRO A O 1
ATOM 784 N N . ASP A 1 102 ? -10.639 0.776 6.972 1.00 94.69 102 ASP A N 1
ATOM 785 C CA . ASP A 1 102 ? -9.452 0.081 7.485 1.00 94.69 102 ASP A CA 1
ATOM 786 C C . ASP A 1 102 ? -9.433 0.049 9.021 1.00 94.69 102 ASP A C 1
ATOM 788 O O . ASP A 1 102 ? -8.987 -0.922 9.629 1.00 94.69 102 ASP A O 1
ATOM 792 N N . LEU A 1 103 ? -9.913 1.123 9.656 1.00 95.56 103 LEU A N 1
ATOM 793 C CA . LEU A 1 103 ? -9.961 1.297 11.106 1.00 95.56 103 LEU A CA 1
ATOM 794 C C . LEU A 1 103 ? -11.210 2.092 11.497 1.00 95.56 103 LEU A C 1
ATOM 796 O O . LEU A 1 103 ? -11.547 3.084 10.851 1.00 95.56 103 LEU A O 1
ATOM 800 N N . ILE A 1 104 ? -11.844 1.699 12.598 1.00 95.62 104 ILE A N 1
ATOM 801 C CA . ILE A 1 104 ? -12.830 2.508 13.321 1.00 95.62 104 ILE A CA 1
ATOM 802 C C . ILE A 1 104 ? -12.269 2.735 14.717 1.00 95.62 104 ILE A C 1
ATOM 804 O O . ILE A 1 104 ? -12.031 1.766 15.431 1.00 95.62 104 ILE A O 1
ATOM 808 N N . ALA A 1 105 ? -12.050 3.991 15.096 1.00 95.12 105 ALA A N 1
ATOM 809 C CA . ALA A 1 105 ? -11.585 4.369 16.425 1.00 95.12 105 ALA A CA 1
ATOM 810 C C . ALA A 1 105 ? -12.678 5.176 17.131 1.00 95.12 105 ALA A C 1
ATOM 812 O O . ALA A 1 105 ? -13.135 6.192 16.607 1.00 95.12 105 ALA A O 1
ATOM 813 N N . VAL A 1 106 ? -13.087 4.724 18.311 1.00 94.69 106 VAL A N 1
ATOM 814 C CA . VAL A 1 106 ? -14.114 5.356 19.143 1.00 94.69 106 VAL A CA 1
ATOM 815 C C . VAL A 1 106 ? -13.462 5.790 20.443 1.00 94.69 106 VAL A C 1
ATOM 817 O O . VAL A 1 106 ? -12.774 5.000 21.080 1.00 94.69 106 VAL A O 1
ATOM 820 N N . LYS A 1 107 ? -13.655 7.044 20.838 1.00 90.62 107 LYS A N 1
ATOM 821 C CA . LYS A 1 107 ? -13.257 7.527 22.157 1.00 90.62 107 LYS A CA 1
ATOM 822 C C . LYS A 1 107 ? -14.523 7.823 22.931 1.00 90.62 107 LYS A C 1
ATOM 824 O O . LYS A 1 107 ? -15.371 8.550 22.418 1.00 90.62 107 LYS A O 1
ATOM 829 N N . ASP A 1 108 ? -14.638 7.259 24.125 1.00 75.31 108 ASP A N 1
ATOM 830 C CA . ASP A 1 108 ? -15.710 7.636 25.034 1.00 75.31 108 ASP A CA 1
ATOM 831 C C . ASP A 1 108 ? -15.503 9.095 25.432 1.00 75.31 108 ASP A C 1
ATOM 833 O O . ASP A 1 108 ? -14.640 9.436 26.238 1.00 75.31 108 ASP A O 1
ATOM 837 N N . ASP A 1 109 ? -16.301 9.960 24.827 1.00 64.38 109 ASP A N 1
ATOM 838 C CA . ASP A 1 109 ? -16.639 11.262 25.366 1.00 64.38 109 ASP A CA 1
ATOM 839 C C . ASP A 1 109 ? -18.153 11.186 25.501 1.00 64.38 109 ASP A C 1
ATOM 841 O O . ASP A 1 109 ? -18.870 11.203 24.502 1.00 64.38 109 ASP A O 1
ATOM 845 N N . SER A 1 110 ? -18.663 10.951 26.706 1.00 52.75 110 SER A N 1
ATOM 846 C CA . SER A 1 110 ? -20.061 10.562 26.939 1.00 52.75 110 SER A CA 1
ATOM 847 C C . SER A 1 110 ? -21.118 11.579 26.458 1.00 52.75 110 SER A C 1
ATOM 849 O O . SER A 1 110 ? -22.305 11.378 26.697 1.00 52.75 110 SER A O 1
ATOM 851 N N . LEU A 1 111 ? -20.755 12.661 25.759 1.00 49.53 111 LEU A N 1
ATOM 852 C CA . LEU A 1 111 ? -21.641 13.745 25.346 1.00 49.53 111 LEU A CA 1
ATOM 853 C C . LEU A 1 111 ? -21.158 14.456 24.065 1.00 49.53 111 LEU A C 1
ATOM 855 O O . LEU A 1 111 ? -20.531 15.510 24.131 1.00 49.53 111 LEU A O 1
ATOM 859 N N . ALA A 1 112 ? -21.569 13.989 22.884 1.00 43.66 112 ALA A N 1
ATOM 860 C CA . ALA A 1 112 ? -21.601 14.843 21.690 1.00 43.66 112 ALA A CA 1
ATOM 861 C C . ALA A 1 112 ? -22.828 14.572 20.799 1.00 43.66 112 ALA A C 1
ATOM 863 O O . ALA A 1 112 ? -22.712 14.223 19.634 1.00 43.66 112 ALA A O 1
ATOM 864 N N . ARG A 1 113 ? -24.002 14.861 21.385 1.00 41.47 113 ARG A N 1
ATOM 865 C CA . ARG A 1 113 ? -25.236 15.354 20.733 1.00 41.47 113 ARG A CA 1
ATOM 866 C C . ARG A 1 113 ? -26.072 14.368 19.896 1.00 41.47 113 ARG A C 1
ATOM 868 O O . ARG A 1 113 ? -25.784 14.106 18.739 1.00 41.47 113 ARG A O 1
ATOM 875 N N . ARG A 1 114 ? -27.209 14.005 20.508 1.00 43.97 114 ARG A N 1
ATOM 876 C CA . ARG A 1 114 ? -28.586 14.067 19.974 1.00 43.97 114 ARG A CA 1
ATOM 877 C C . ARG A 1 114 ? -28.785 13.645 18.513 1.00 43.97 114 ARG A C 1
ATOM 879 O O . ARG A 1 114 ? -28.556 14.440 17.608 1.00 43.97 114 ARG A O 1
ATOM 886 N N . TYR A 1 115 ? -29.401 12.482 18.344 1.00 41.56 115 TYR A N 1
ATOM 887 C CA . TYR A 1 115 ? -30.459 12.312 17.352 1.00 41.56 115 TYR A CA 1
ATOM 888 C C . TYR A 1 115 ? -31.730 11.915 18.110 1.00 41.56 115 TYR A C 1
ATOM 890 O O . TYR A 1 115 ? -31.989 10.730 18.308 1.00 41.56 115 TYR A O 1
ATOM 898 N N . ASP A 1 116 ? -32.426 12.944 18.600 1.00 38.25 116 ASP A N 1
ATOM 899 C CA . ASP A 1 116 ? -33.887 12.946 18.728 1.00 38.25 116 ASP A CA 1
ATOM 900 C C . ASP A 1 116 ? -34.442 13.598 17.453 1.00 38.25 116 ASP A C 1
ATOM 902 O O . ASP A 1 116 ? -33.825 14.607 17.020 1.00 38.25 116 ASP A O 1
#

Secondary structure (DSSP, 8-state):
--HHHHHHHHHHHTT-S--HHHHTTTTSPTT-GGGB-TTTHHHH--B--HHIIIII-GGGHHHHHHHHHHHHHHHHHHHHHTT-EEEES--EEETTEEE--SEEEE---S-S----

Organism: Trichuris muris (NCBI:txid70415)

pLDDT: mean 91.27, std 12.66, range [38.25, 97.81]

Radius of gyration: 20.57 Å; chains: 1; bounding box: 57×25×52 Å